Protein AF-A0A8J4TGX6-F1 (afdb_monomer)

Foldseek 3Di:
DVPDADPFKDKDADPVDNQKMKMWGAADPPDPRHRHIWIKIWGHDPCPPVAGTFIFTPDQDDDPQADRRRGGNDVCNDVVPDNPDDPRNVRVVVD

Secondary structure (DSSP, 8-state):
--SSPPTTEEEEEETTEEEEEEEEEEPPTTSTTTT-EEEEEEE--TTTTTSPPEEEESS----TTB-TTSBB--GGGTTT--TT--HHHHHHHH-

Organism: Clarias magur (NCBI:txid1594786)

Nearest PDB structures (foldseek):
  8btl-assembly1_C  TM=9.896E-01  e=6.493E-15  Homo sapiens
  6cyr-assembly1_A  TM=9.776E-01  e=7.307E-15  Homo sapiens
  4r62-assembly1_A  TM=9.904E-01  e=1.320E-12  Saccharomyces cerevisiae S288C
  5fer-assembly1_E  TM=9.632E-01  e=1.321E-10  Homo sapiens
  1i7k-assembly2_B  TM=9.858E-01  e=1.998E-09  Homo sapiens

Sequence (95 aa):
LQEDPPAGVSGAPSENNIMMWNAVIFGPEGTPFEDGTFKLTVEFTEEYPNKPPTVRFVSKMFHPNVYADGSICLDILQNRWSPTYDVSSILTSIQ

InterPro domains:
  IPR000608 Ubiquitin-conjugating (UBC), catalytic core domain [PF00179] (2-95)
  IPR000608 Ubiquitin-conjugating (UBC), catalytic core domain [PS50127] (1-95)
  IPR016135 Ubiquitin-conjugating enzyme/RWD-like [G3DSA:3.10.110.10] (1-95)
  IPR016135 Ubiquitin-c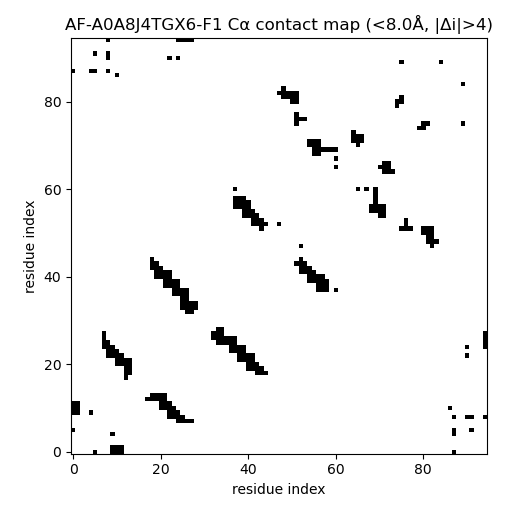onjugating enzyme/RWD-like [SSF54495] (1-95)
  IPR023313 Ubiquitin-conjugating enzyme, active site [PS00183] (62-77)
  IPR050113 Ubiquitin-conjugating enzyme E2-like [PTHR24067] (1-95)

Structure (mmCIF, N/CA/C/O backbone):
data_AF-A0A8J4TGX6-F1
#
_entry.id   AF-A0A8J4TGX6-F1
#
loop_
_at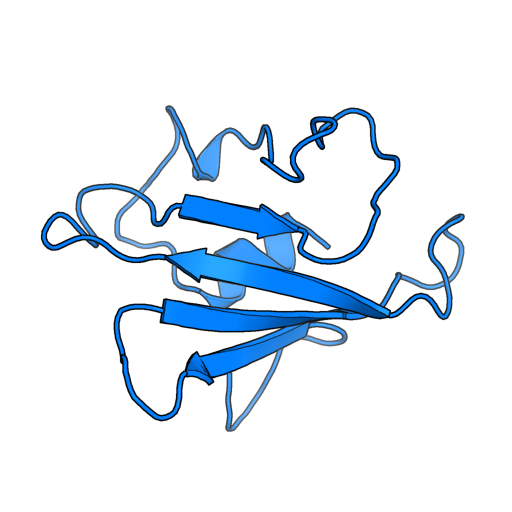om_site.group_PDB
_atom_site.id
_atom_site.type_symbol
_atom_site.label_atom_id
_atom_site.label_alt_id
_atom_site.label_comp_id
_atom_site.label_asym_id
_atom_site.label_entity_id
_atom_site.label_seq_id
_atom_site.pdbx_PDB_ins_code
_atom_site.Cartn_x
_atom_site.Cartn_y
_atom_site.Cartn_z
_atom_site.occupancy
_atom_site.B_iso_or_equiv
_atom_site.auth_seq_id
_atom_site.auth_comp_id
_atom_site.auth_asym_id
_atom_site.auth_atom_id
_atom_site.pdbx_PDB_model_num
ATOM 1 N N . LEU A 1 1 ? -7.770 -8.606 -8.338 1.00 60.78 1 LEU A N 1
ATOM 2 C CA . LEU A 1 1 ? -8.451 -7.580 -7.512 1.00 60.78 1 LEU A CA 1
ATOM 3 C C . LEU A 1 1 ? -9.851 -7.224 -8.013 1.00 60.78 1 LEU A C 1
ATOM 5 O O . LEU A 1 1 ? -10.715 -7.070 -7.169 1.00 60.78 1 LEU A O 1
ATOM 9 N N . GLN A 1 2 ? -10.110 -7.109 -9.325 1.00 54.50 2 GLN A N 1
ATOM 10 C CA . GLN A 1 2 ? -11.453 -6.742 -9.816 1.00 54.50 2 GLN A CA 1
ATOM 11 C C . GLN A 1 2 ? -12.443 -7.921 -9.913 1.00 54.50 2 GLN A C 1
ATOM 13 O O . GLN A 1 2 ? -13.643 -7.689 -9.840 1.00 54.50 2 GLN A O 1
ATOM 18 N N . GLU A 1 3 ? -11.957 -9.165 -10.032 1.00 50.50 3 GLU A N 1
ATOM 19 C CA . GLU A 1 3 ? -12.829 -10.352 -10.151 1.00 50.50 3 GLU A CA 1
ATOM 20 C C . GLU A 1 3 ? -12.921 -11.222 -8.885 1.00 50.50 3 GLU A C 1
ATOM 22 O O . GLU A 1 3 ? -13.890 -11.957 -8.745 1.00 50.50 3 GLU A O 1
ATOM 27 N N . ASP A 1 4 ? -11.972 -11.110 -7.946 1.00 55.97 4 ASP A N 1
ATOM 28 C CA . ASP A 1 4 ? -12.016 -11.805 -6.645 1.00 55.97 4 ASP A CA 1
ATOM 29 C C . ASP A 1 4 ? -11.083 -11.105 -5.631 1.00 55.97 4 ASP A C 1
ATOM 31 O O . ASP A 1 4 ? -9.897 -11.438 -5.527 1.00 55.97 4 ASP A O 1
ATOM 35 N N . PRO A 1 5 ? -11.517 -10.000 -5.002 1.00 62.22 5 PRO A N 1
ATOM 36 C CA . PRO A 1 5 ? -10.728 -9.339 -3.971 1.00 62.22 5 PRO A CA 1
ATOM 37 C C . PRO A 1 5 ? -10.697 -10.181 -2.683 1.00 62.22 5 PRO A C 1
ATOM 39 O O . PRO A 1 5 ? -11.744 -10.677 -2.264 1.00 62.22 5 PRO A O 1
ATOM 42 N N . PRO A 1 6 ? -9.543 -10.295 -1.996 1.00 70.94 6 PRO A N 1
ATOM 43 C CA . PRO A 1 6 ? -9.517 -10.824 -0.637 1.00 70.94 6 PRO A CA 1
ATOM 44 C C . PRO A 1 6 ? -10.491 -10.049 0.257 1.00 70.94 6 PRO A C 1
ATOM 46 O O . PRO A 1 6 ? -10.699 -8.845 0.075 1.00 70.94 6 PRO A O 1
ATOM 49 N N . ALA A 1 7 ? -11.101 -10.742 1.218 1.00 76.81 7 ALA A N 1
ATOM 50 C CA . ALA A 1 7 ? -12.121 -10.155 2.076 1.00 76.81 7 ALA A CA 1
ATOM 51 C C . ALA A 1 7 ? -11.598 -8.882 2.764 1.00 76.81 7 ALA A C 1
ATOM 53 O O . ALA A 1 7 ? -10.657 -8.913 3.551 1.00 76.81 7 ALA A O 1
ATOM 54 N N . GLY A 1 8 ? -12.222 -7.744 2.461 1.00 82.00 8 GLY A N 1
ATOM 55 C CA . GLY A 1 8 ? -11.885 -6.473 3.091 1.00 82.00 8 GLY A CA 1
ATOM 56 C C . GLY A 1 8 ? -10.747 -5.680 2.434 1.00 82.00 8 GLY A C 1
ATOM 57 O O . GLY A 1 8 ? -10.373 -4.647 2.983 1.00 82.00 8 GLY A O 1
ATOM 58 N N . VAL A 1 9 ? -10.237 -6.065 1.257 1.00 90.06 9 VAL A N 1
ATOM 59 C CA . VAL A 1 9 ? -9.298 -5.226 0.484 1.00 90.06 9 VAL A CA 1
ATOM 60 C C . VAL A 1 9 ? -9.755 -5.045 -0.962 1.00 90.06 9 VAL A C 1
ATOM 62 O O . VAL A 1 9 ? -10.313 -5.944 -1.573 1.00 90.06 9 VAL A O 1
ATOM 65 N N . SER A 1 10 ? -9.516 -3.879 -1.548 1.00 89.88 10 SER A N 1
ATOM 66 C CA . SER A 1 10 ? -9.806 -3.597 -2.957 1.00 89.88 10 SER A CA 1
ATOM 67 C C . SER A 1 10 ? -8.725 -2.701 -3.543 1.00 89.88 10 SER A C 1
ATOM 69 O O . SER A 1 10 ? -8.129 -1.899 -2.828 1.00 89.88 10 SER A O 1
ATOM 71 N N . GLY A 1 11 ? -8.458 -2.821 -4.841 1.00 90.25 11 GLY A N 1
ATOM 72 C CA . GLY A 1 11 ? -7.494 -1.963 -5.519 1.00 90.25 11 GLY A CA 1
ATOM 73 C C . GLY A 1 11 ? -7.671 -1.948 -7.029 1.00 90.25 11 GLY A C 1
ATOM 74 O O . GLY A 1 11 ? -7.961 -2.979 -7.639 1.00 90.25 11 GLY A O 1
ATOM 75 N N . ALA A 1 12 ? -7.489 -0.771 -7.622 1.00 92.62 12 ALA A N 1
ATOM 76 C CA . ALA A 1 12 ? -7.606 -0.539 -9.055 1.00 92.62 12 ALA A CA 1
ATOM 77 C C . ALA A 1 12 ? -6.611 0.537 -9.527 1.00 92.62 12 ALA A C 1
ATOM 79 O O . ALA A 1 12 ? -6.294 1.453 -8.757 1.00 92.62 12 ALA A O 1
ATOM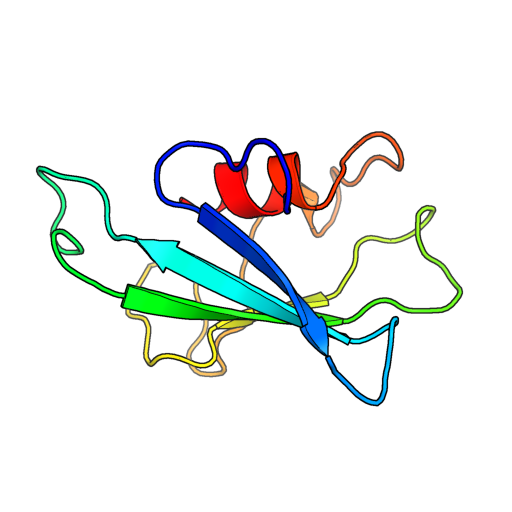 80 N N . PRO A 1 13 ? -6.130 0.465 -10.782 1.00 94.06 13 PRO A N 1
ATOM 81 C CA . PRO A 1 13 ? -5.327 1.531 -11.368 1.00 94.06 13 PRO A CA 1
ATOM 82 C C . PRO A 1 13 ? -6.105 2.851 -11.404 1.00 94.06 13 PRO A C 1
ATOM 84 O O . PRO A 1 13 ? -7.329 2.879 -11.530 1.00 94.06 13 PRO A O 1
ATOM 87 N N . SER A 1 14 ? -5.379 3.957 -11.296 1.00 92.00 14 SER A N 1
ATOM 88 C CA . SER A 1 14 ? -5.911 5.300 -11.490 1.00 92.00 14 SER A CA 1
ATOM 89 C C . SER A 1 14 ? -6.294 5.499 -12.956 1.00 92.00 14 SER A C 1
ATOM 91 O O . SER A 1 14 ? -5.612 4.997 -13.849 1.00 92.00 14 SER A O 1
ATOM 93 N N . GLU A 1 15 ? -7.351 6.272 -13.212 1.00 89.38 15 GLU A N 1
ATOM 94 C CA . GLU A 1 15 ? -7.937 6.456 -14.552 1.00 89.38 15 GLU A CA 1
ATOM 95 C C . GLU A 1 15 ? -6.915 6.901 -15.609 1.00 89.38 15 GLU A C 1
ATOM 97 O O . GLU A 1 15 ? -6.989 6.491 -16.763 1.00 89.38 15 GLU A O 1
ATOM 102 N N . ASN A 1 16 ? -5.935 7.711 -15.198 1.00 90.94 16 ASN A N 1
ATOM 103 C CA . ASN A 1 16 ? -4.969 8.343 -16.099 1.00 90.94 16 ASN A CA 1
ATOM 104 C C . ASN A 1 16 ? -3.546 7.779 -15.977 1.00 90.94 16 ASN A C 1
ATOM 106 O O . ASN A 1 16 ? -2.656 8.222 -16.702 1.00 90.94 16 ASN A O 1
ATOM 110 N N . ASN A 1 17 ? -3.292 6.857 -15.041 1.00 91.06 17 ASN A N 1
ATOM 111 C CA . ASN A 1 17 ? -1.948 6.334 -14.810 1.00 91.06 17 ASN A CA 1
ATOM 112 C C . ASN A 1 17 ? -1.978 4.914 -14.238 1.00 91.06 17 ASN A C 1
ATOM 114 O O . ASN A 1 17 ? -2.241 4.724 -13.054 1.00 91.06 17 ASN A O 1
ATOM 118 N N . ILE A 1 18 ? -1.614 3.928 -15.061 1.00 91.19 18 ILE A N 1
ATOM 119 C CA . ILE A 1 18 ? -1.540 2.515 -14.658 1.00 91.19 18 ILE A CA 1
ATOM 120 C C . ILE A 1 18 ? -0.449 2.236 -13.615 1.00 91.19 18 ILE A C 1
ATOM 122 O O . ILE A 1 18 ? -0.521 1.224 -12.922 1.00 91.19 18 ILE A O 1
ATOM 126 N N . MET A 1 19 ? 0.546 3.123 -13.494 1.00 94.12 19 MET A N 1
ATOM 127 C CA . MET A 1 19 ? 1.613 3.037 -12.491 1.00 94.12 19 MET A CA 1
ATOM 128 C C . MET A 1 19 ? 1.183 3.604 -11.135 1.00 94.12 19 MET A C 1
ATOM 130 O O . MET A 1 19 ? 1.949 3.565 -10.180 1.00 94.12 19 MET A O 1
ATOM 134 N N . MET A 1 20 ? -0.036 4.129 -11.019 1.00 95.25 20 MET A N 1
ATOM 135 C CA . MET A 1 20 ? -0.613 4.558 -9.750 1.00 95.25 20 MET A CA 1
ATOM 136 C C . MET A 1 20 ? -1.912 3.812 -9.530 1.00 95.25 20 MET A C 1
ATOM 138 O O . MET A 1 20 ? -2.799 3.844 -10.373 1.00 95.25 20 MET A O 1
ATOM 142 N N . TRP A 1 21 ? -2.047 3.147 -8.397 1.00 95.75 21 TRP A N 1
ATOM 143 C CA . TRP A 1 21 ? -3.266 2.447 -8.024 1.00 95.75 21 TRP A CA 1
ATOM 144 C C . TRP A 1 21 ? -3.851 3.065 -6.768 1.00 95.75 21 TRP A C 1
ATOM 146 O O . TRP A 1 21 ? -3.130 3.454 -5.848 1.00 95.75 21 TRP A O 1
ATOM 156 N N . ASN A 1 22 ? -5.175 3.119 -6.732 1.00 95.00 22 ASN A N 1
ATOM 157 C CA . ASN A 1 22 ? -5.934 3.446 -5.541 1.00 95.00 22 ASN A CA 1
ATOM 158 C C . ASN A 1 22 ? -6.402 2.140 -4.912 1.00 95.00 22 ASN A C 1
ATOM 160 O O . ASN A 1 22 ? -6.973 1.290 -5.598 1.00 95.00 22 ASN A O 1
ATOM 164 N N . ALA A 1 23 ? -6.174 1.995 -3.614 1.00 94.81 23 ALA A N 1
ATOM 165 C CA . ALA A 1 23 ? -6.600 0.842 -2.844 1.00 94.81 23 ALA A CA 1
ATOM 166 C C . ALA A 1 23 ? -7.406 1.261 -1.614 1.00 94.81 23 ALA A C 1
ATOM 168 O O . ALA A 1 23 ? -7.301 2.385 -1.118 1.00 94.81 23 ALA A O 1
ATOM 169 N N . VAL A 1 24 ? -8.237 0.343 -1.139 1.00 94.44 24 VAL A N 1
ATOM 170 C CA . VAL A 1 24 ? -9.062 0.493 0.054 1.00 94.44 24 VAL A CA 1
ATOM 171 C C . VAL A 1 24 ? -8.903 -0.759 0.902 1.00 94.44 24 VAL A C 1
ATOM 173 O O . VAL A 1 24 ? -9.013 -1.866 0.382 1.00 94.44 24 VAL A O 1
ATOM 176 N N . ILE A 1 25 ? -8.664 -0.571 2.196 1.00 94.25 25 ILE A N 1
ATOM 177 C CA . ILE A 1 25 ? -8.686 -1.624 3.210 1.00 94.25 25 ILE A CA 1
ATOM 178 C C . ILE A 1 25 ? -9.811 -1.298 4.188 1.00 94.25 25 ILE A C 1
ATOM 180 O O . ILE A 1 25 ? -9.908 -0.174 4.691 1.00 94.25 25 ILE A O 1
ATOM 184 N N . PHE A 1 26 ? -10.670 -2.277 4.430 1.00 93.44 26 PHE A N 1
ATOM 185 C CA . PHE A 1 26 ? -11.695 -2.233 5.458 1.00 93.44 26 PHE A CA 1
ATOM 186 C C . PHE A 1 26 ? -11.102 -2.737 6.769 1.00 93.44 26 PHE A C 1
ATOM 188 O O . PHE A 1 26 ? -10.405 -3.755 6.797 1.00 93.44 26 PHE A O 1
ATOM 195 N N . GLY A 1 27 ? -11.357 -1.993 7.838 1.00 93.50 27 GLY A N 1
ATOM 196 C CA . GLY A 1 27 ? -10.874 -2.322 9.166 1.00 93.50 27 GLY A CA 1
ATOM 197 C C . GLY A 1 27 ? -11.435 -3.657 9.659 1.00 93.50 27 GLY A C 1
ATOM 198 O O . GLY A 1 27 ? -12.653 -3.838 9.607 1.00 93.50 27 GLY A O 1
ATOM 199 N N . PRO A 1 28 ? -10.590 -4.587 10.134 1.00 91.62 28 PRO A N 1
ATOM 200 C CA . PRO A 1 28 ? -11.055 -5.897 10.578 1.00 91.62 28 PRO A CA 1
ATOM 201 C C . PRO A 1 28 ? -11.960 -5.821 11.815 1.00 91.62 28 PRO A C 1
ATOM 203 O O . PRO A 1 28 ? -11.707 -5.024 12.725 1.00 91.62 28 PRO A O 1
ATOM 206 N N . GLU A 1 29 ? -12.969 -6.695 11.872 1.00 92.31 29 GLU A N 1
ATOM 207 C CA . GLU A 1 29 ? -13.839 -6.868 13.044 1.00 92.31 29 GLU A CA 1
ATOM 208 C C . GLU A 1 29 ? -13.029 -7.240 14.298 1.00 92.31 29 GLU A C 1
ATOM 210 O O . GLU A 1 29 ? -12.047 -7.985 14.237 1.00 92.31 29 GLU A O 1
ATOM 215 N N . GLY A 1 30 ? -13.431 -6.719 15.456 1.00 92.62 30 GLY A N 1
ATOM 216 C CA . GLY A 1 30 ? -12.763 -6.950 16.735 1.00 92.62 30 GLY A CA 1
ATOM 217 C C . GLY A 1 30 ? -11.464 -6.162 16.926 1.00 92.62 30 GLY A C 1
ATOM 218 O O . GLY A 1 30 ? -10.753 -6.394 17.907 1.00 92.62 30 GLY A 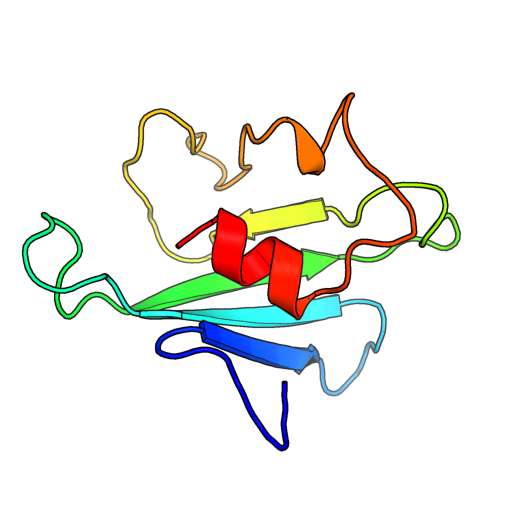O 1
ATOM 219 N N . THR A 1 31 ? -11.139 -5.230 16.026 1.00 92.56 31 THR A N 1
ATOM 220 C CA . THR A 1 31 ? -9.983 -4.330 16.154 1.00 92.56 31 THR A CA 1
ATOM 221 C C . THR A 1 31 ? -10.431 -2.891 16.423 1.00 92.56 31 THR A C 1
ATOM 223 O O . THR A 1 31 ? -11.554 -2.521 16.092 1.00 92.56 31 THR A O 1
ATOM 226 N N . PRO A 1 32 ? -9.556 -2.007 16.942 1.00 93.56 32 PRO A N 1
ATOM 227 C CA . PRO A 1 32 ? -9.862 -0.575 17.051 1.00 93.56 32 PRO A CA 1
ATOM 228 C C . PRO A 1 32 ? -10.155 0.121 15.711 1.00 93.56 32 PRO A C 1
ATOM 230 O O . PRO A 1 32 ? -10.515 1.296 15.702 1.00 93.56 32 PRO A O 1
ATOM 233 N N . PHE A 1 33 ? -9.933 -0.574 14.595 1.00 93.69 33 PHE A N 1
ATOM 234 C CA . PHE A 1 33 ? -10.133 -0.077 13.243 1.00 93.69 33 PHE A CA 1
ATOM 235 C C . PHE A 1 33 ? -11.430 -0.582 12.610 1.00 93.69 33 PHE A C 1
ATOM 237 O O . PHE A 1 33 ? -11.719 -0.149 11.498 1.00 93.69 33 PHE A O 1
ATOM 244 N N . GLU A 1 34 ? -12.177 -1.464 13.285 1.00 93.19 34 GLU A N 1
ATOM 245 C CA . GLU A 1 34 ? -13.464 -2.017 12.841 1.00 93.19 34 GLU A CA 1
ATOM 246 C C . GLU A 1 34 ? -14.393 -0.932 12.272 1.00 93.19 34 GLU A C 1
ATOM 248 O O . GLU A 1 34 ? -14.388 0.214 12.730 1.00 93.19 34 GLU A O 1
ATOM 253 N N . ASP A 1 35 ? -15.127 -1.280 11.211 1.00 91.62 35 ASP A N 1
ATOM 254 C CA . ASP A 1 35 ? -15.959 -0.377 10.394 1.00 91.62 35 ASP A CA 1
ATOM 255 C C . ASP A 1 35 ? -15.206 0.785 9.706 1.00 91.62 35 ASP A C 1
ATOM 257 O O . ASP A 1 35 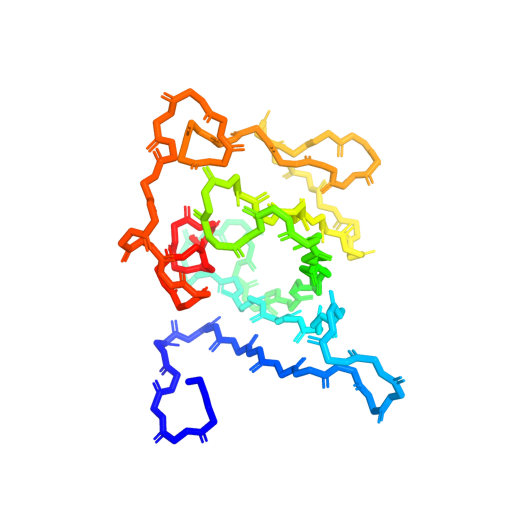? -15.788 1.591 8.971 1.00 91.62 35 ASP A O 1
ATOM 261 N N . GLY A 1 36 ? -13.887 0.876 9.886 1.00 93.12 36 GLY A N 1
ATOM 262 C CA . GLY A 1 36 ? -13.030 1.855 9.237 1.00 93.12 36 GLY A CA 1
ATOM 263 C C . GLY A 1 36 ? -12.852 1.586 7.743 1.00 93.12 36 GLY A C 1
ATOM 264 O O . GLY A 1 36 ? -12.771 0.448 7.287 1.00 93.12 36 GLY A O 1
ATOM 265 N N . THR A 1 37 ? -12.742 2.659 6.959 1.00 94.69 37 THR A N 1
ATOM 266 C CA . THR A 1 37 ? -12.388 2.595 5.533 1.00 94.69 37 THR A CA 1
ATOM 267 C C . THR A 1 37 ? -11.102 3.377 5.296 1.00 94.69 37 THR A C 1
ATOM 269 O O . THR A 1 37 ? -11.082 4.614 5.329 1.00 94.69 37 THR A O 1
ATOM 272 N N . PHE A 1 38 ? -10.012 2.664 5.033 1.00 95.69 38 PHE A N 1
ATOM 273 C CA . PHE A 1 38 ? -8.684 3.246 4.890 1.00 95.69 38 PHE A CA 1
ATOM 274 C C . PHE A 1 38 ? -8.267 3.244 3.427 1.00 95.69 38 PHE A C 1
ATOM 276 O O . PHE A 1 38 ? -8.216 2.201 2.785 1.00 95.69 38 PHE A O 1
ATOM 283 N N . LYS A 1 39 ? -7.986 4.430 2.887 1.00 96.00 39 LYS A N 1
ATOM 284 C CA . LYS A 1 39 ? -7.540 4.605 1.504 1.00 96.00 39 LYS A CA 1
ATOM 285 C C . LYS A 1 39 ? -6.024 4.570 1.444 1.00 96.00 39 LYS A C 1
ATOM 287 O O . LYS A 1 39 ? -5.368 5.203 2.274 1.00 96.00 39 LYS A O 1
ATOM 292 N N . LEU A 1 40 ? -5.490 3.894 0.437 1.00 96.62 40 LEU A N 1
ATOM 293 C CA . LEU A 1 40 ? -4.067 3.786 0.159 1.00 96.62 40 LEU A CA 1
ATOM 294 C C . LEU A 1 40 ? -3.785 4.127 -1.304 1.00 96.62 40 LEU A C 1
ATOM 296 O O . LEU A 1 40 ? -4.630 3.928 -2.179 1.00 96.62 40 LEU A O 1
ATOM 300 N N . THR A 1 41 ? -2.573 4.595 -1.566 1.00 96.25 41 THR A N 1
ATOM 301 C CA . THR A 1 41 ? -1.994 4.660 -2.906 1.00 96.25 41 THR A CA 1
ATOM 302 C C . THR A 1 41 ? -0.878 3.638 -3.031 1.00 96.25 41 THR A C 1
ATOM 304 O O . THR A 1 41 ? -0.097 3.435 -2.100 1.00 96.25 41 THR A O 1
ATOM 307 N N . VAL A 1 42 ? -0.807 2.997 -4.195 1.00 96.19 42 VAL A N 1
ATOM 308 C CA . VAL A 1 42 ? 0.291 2.111 -4.587 1.00 96.19 42 VAL A CA 1
ATOM 309 C C . VAL A 1 42 ? 0.924 2.700 -5.840 1.00 96.19 42 VAL A C 1
ATOM 311 O O . VAL A 1 42 ? 0.264 2.848 -6.866 1.00 96.19 42 VAL A O 1
ATOM 314 N N . GLU A 1 43 ? 2.190 3.076 -5.745 1.00 96.44 43 GLU A N 1
ATOM 315 C CA . GLU A 1 43 ? 2.950 3.716 -6.813 1.00 96.44 43 GLU A CA 1
ATOM 316 C C . GLU A 1 43 ? 4.040 2.764 -7.308 1.00 96.44 43 GLU A C 1
ATOM 318 O O . GLU A 1 43 ? 4.919 2.342 -6.551 1.00 96.44 43 GLU A O 1
ATOM 323 N N . PHE A 1 44 ? 3.960 2.409 -8.584 1.00 95.38 44 PHE A N 1
ATOM 324 C CA . PHE A 1 44 ? 4.900 1.536 -9.269 1.00 95.38 44 PHE A CA 1
ATOM 325 C C . PHE A 1 44 ? 5.959 2.371 -9.986 1.00 95.38 44 PHE A C 1
ATOM 327 O O . PHE A 1 44 ? 5.678 3.445 -10.517 1.00 95.38 44 PHE A O 1
ATOM 334 N N . THR A 1 45 ? 7.181 1.851 -10.031 1.00 94.62 45 THR A N 1
ATOM 335 C CA . THR A 1 45 ? 8.270 2.404 -10.843 1.00 94.62 45 THR A CA 1
ATOM 336 C C . THR A 1 45 ? 8.603 1.441 -11.979 1.00 94.62 45 THR A C 1
ATOM 338 O O . THR A 1 45 ? 8.168 0.289 -11.977 1.00 94.62 45 THR A O 1
ATOM 341 N N . GLU A 1 46 ? 9.429 1.878 -12.930 1.00 93.94 46 GLU A N 1
ATOM 342 C CA . GLU A 1 46 ? 9.938 1.015 -14.011 1.00 93.94 46 GLU A CA 1
ATOM 343 C C . GLU A 1 46 ? 10.774 -0.172 -13.499 1.00 93.94 46 GLU A C 1
ATOM 345 O O . GLU A 1 46 ? 11.040 -1.117 -14.236 1.00 93.94 46 GLU A O 1
ATOM 350 N N . GLU A 1 47 ? 11.181 -0.146 -12.226 1.00 93.50 47 GLU A N 1
ATOM 351 C CA . GLU A 1 47 ? 11.929 -1.229 -11.592 1.00 93.50 47 GLU A CA 1
ATOM 352 C C . GLU A 1 47 ? 11.020 -2.343 -11.047 1.00 93.50 47 GLU A C 1
ATOM 354 O O . GLU A 1 47 ? 11.526 -3.381 -10.617 1.00 93.50 47 GLU A O 1
ATOM 359 N N . TYR A 1 48 ? 9.695 -2.170 -11.054 1.00 91.25 48 TYR A N 1
ATOM 360 C CA . TYR A 1 48 ? 8.757 -3.226 -10.678 1.00 91.25 48 TYR A CA 1
ATOM 361 C C . TYR A 1 48 ? 8.752 -4.353 -11.735 1.00 91.25 48 TYR A C 1
ATOM 363 O O . TYR A 1 48 ? 8.714 -4.058 -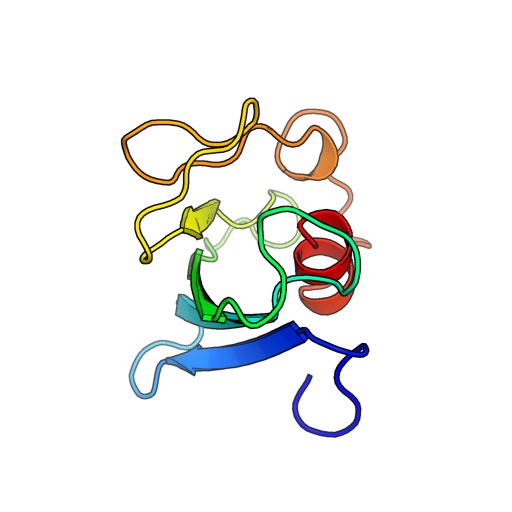12.931 1.00 91.25 48 TYR A O 1
ATOM 371 N N . PRO A 1 49 ? 8.772 -5.646 -11.348 1.00 93.12 49 PRO A N 1
ATOM 372 C CA . PRO A 1 49 ? 8.650 -6.189 -9.990 1.00 93.12 49 PRO A CA 1
ATOM 373 C C . PRO A 1 49 ? 9.987 -6.469 -9.281 1.00 93.12 49 PRO A C 1
ATOM 375 O O . PRO A 1 49 ? 9.988 -7.079 -8.216 1.00 93.12 49 PRO A O 1
ATOM 378 N N . ASN A 1 50 ? 11.137 -6.056 -9.824 1.00 92.94 50 ASN A N 1
ATOM 379 C CA . ASN A 1 50 ? 12.438 -6.268 -9.170 1.00 92.94 50 ASN A CA 1
ATOM 380 C C . ASN A 1 50 ? 12.582 -5.453 -7.875 1.00 92.94 50 ASN A C 1
ATOM 382 O O . ASN A 1 50 ? 13.226 -5.910 -6.932 1.00 92.94 50 ASN A O 1
ATOM 386 N N . LYS A 1 51 ? 11.954 -4.273 -7.814 1.00 93.25 51 LYS A N 1
ATOM 387 C CA . LYS A 1 51 ? 11.778 -3.479 -6.591 1.00 93.25 51 LYS A CA 1
ATOM 388 C C . LYS A 1 51 ? 10.302 -3.408 -6.179 1.00 93.25 51 LYS A C 1
ATOM 390 O O . LYS A 1 51 ? 9.434 -3.457 -7.056 1.00 93.25 51 LYS A O 1
ATOM 395 N N . PRO A 1 52 ? 10.014 -3.282 -4.870 1.00 94.62 52 PRO A N 1
ATOM 396 C CA . PRO A 1 52 ? 8.648 -3.142 -4.382 1.00 94.62 52 PRO A CA 1
ATOM 397 C C . PRO A 1 52 ? 8.022 -1.829 -4.872 1.00 94.62 52 PRO A C 1
ATOM 399 O O . PRO A 1 52 ? 8.739 -0.840 -5.061 1.00 94.62 52 PRO A O 1
ATOM 402 N N . PRO A 1 53 ? 6.689 -1.777 -5.035 1.00 95.75 53 PRO A N 1
ATOM 403 C CA . PRO A 1 53 ? 5.997 -0.511 -5.201 1.00 95.75 53 PRO A CA 1
ATOM 404 C C . PRO A 1 53 ? 6.027 0.284 -3.889 1.00 95.75 53 PRO A C 1
ATOM 406 O O . PRO A 1 53 ? 6.146 -0.275 -2.796 1.00 95.75 53 PRO A O 1
ATOM 409 N N . THR A 1 54 ? 5.864 1.600 -3.983 1.00 95.56 54 THR A N 1
ATOM 410 C CA . THR A 1 54 ? 5.696 2.452 -2.802 1.00 95.56 54 THR A CA 1
ATOM 411 C C . THR A 1 54 ? 4.229 2.459 -2.392 1.00 95.56 54 THR A C 1
ATOM 413 O O . THR A 1 54 ? 3.371 2.841 -3.183 1.00 95.56 54 THR A O 1
ATOM 416 N N . VAL A 1 55 ? 3.933 2.067 -1.151 1.00 96.12 55 VAL A N 1
ATOM 417 C CA . VAL A 1 55 ? 2.565 2.048 -0.608 1.00 96.12 55 VAL A CA 1
ATOM 418 C C . VAL A 1 55 ? 2.431 3.075 0.507 1.00 96.12 55 VAL A C 1
ATOM 420 O O . VAL A 1 55 ? 3.278 3.133 1.402 1.00 96.12 55 VAL A O 1
ATOM 423 N N . ARG A 1 56 ? 1.374 3.891 0.463 1.00 96.44 56 ARG A N 1
ATOM 424 C CA . ARG A 1 56 ? 1.100 4.918 1.478 1.00 96.44 56 ARG A CA 1
ATOM 425 C C . ARG A 1 56 ? -0.382 5.002 1.811 1.00 96.44 56 ARG A C 1
ATOM 427 O O . ARG A 1 56 ? -1.224 4.888 0.926 1.00 96.44 56 ARG A O 1
ATOM 434 N N . PHE A 1 57 ? -0.703 5.259 3.074 1.00 96.88 57 PHE A N 1
ATOM 435 C CA . PHE A 1 57 ? -2.048 5.644 3.485 1.00 96.88 57 PHE A CA 1
ATOM 436 C C . PHE A 1 57 ? -2.350 7.081 3.050 1.00 96.88 57 PHE A C 1
ATOM 438 O O . PHE A 1 57 ? -1.596 8.009 3.329 1.00 96.88 57 PHE A O 1
ATOM 445 N N . VAL A 1 58 ? -3.494 7.261 2.394 1.00 95.94 58 VAL A N 1
ATOM 446 C CA . VAL A 1 58 ? -4.105 8.570 2.119 1.00 95.94 58 VAL A CA 1
ATOM 447 C C . VAL A 1 58 ? -4.998 8.986 3.287 1.00 95.94 58 VAL A C 1
ATOM 449 O O . VAL A 1 58 ? -5.068 10.162 3.644 1.00 95.94 58 VAL A O 1
ATOM 452 N N . SER A 1 59 ? -5.698 8.021 3.889 1.00 91.56 59 SER A N 1
ATOM 453 C CA . SER A 1 59 ? -6.453 8.248 5.122 1.00 91.56 59 SER A CA 1
ATOM 454 C C . SER A 1 59 ? -5.497 8.504 6.290 1.00 91.56 59 SER A C 1
ATOM 456 O O . SER A 1 59 ? -4.441 7.883 6.379 1.00 91.56 59 SER A O 1
ATOM 458 N N . LYS A 1 60 ? -5.884 9.368 7.236 1.00 90.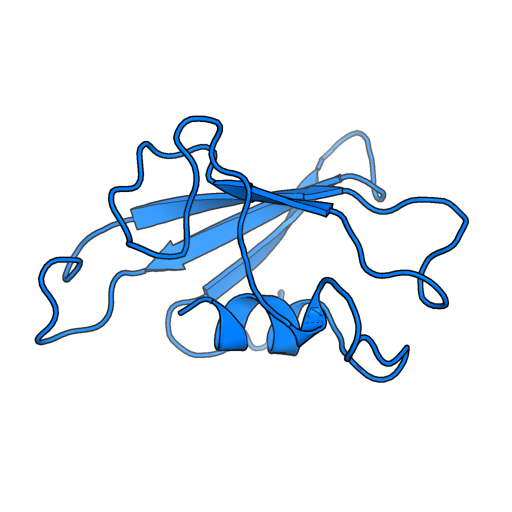06 60 LYS A N 1
ATOM 459 C CA . LYS A 1 60 ? -5.149 9.487 8.504 1.00 90.06 60 LYS A CA 1
ATOM 460 C C . LYS A 1 60 ? -5.206 8.145 9.233 1.00 90.06 60 LYS A C 1
ATOM 462 O O . LYS A 1 60 ? -6.299 7.680 9.546 1.00 90.06 60 LYS A O 1
ATOM 467 N N . MET A 1 61 ? -4.044 7.563 9.506 1.00 91.81 61 MET A N 1
ATOM 468 C CA . MET A 1 61 ? -3.915 6.265 10.158 1.00 91.81 61 MET A CA 1
ATOM 469 C C . MET A 1 61 ? -3.010 6.389 11.377 1.00 91.81 61 MET A C 1
ATOM 471 O O . MET A 1 61 ? -1.933 6.976 11.300 1.00 91.81 61 MET A O 1
ATOM 475 N N . PHE A 1 62 ? -3.455 5.838 12.503 1.00 92.38 62 PHE A N 1
ATOM 476 C CA . PHE A 1 62 ? -2.659 5.767 13.722 1.00 92.38 62 PHE A CA 1
ATOM 477 C C . PHE A 1 62 ? -2.327 4.305 14.007 1.00 92.38 62 PHE A C 1
ATOM 479 O O . PHE A 1 62 ? -3.153 3.560 14.527 1.00 92.38 62 PHE A O 1
ATOM 486 N N . HIS A 1 63 ? -1.124 3.891 13.620 1.00 93.06 63 HIS A N 1
ATOM 487 C CA . HIS A 1 63 ? -0.641 2.525 13.775 1.00 93.06 63 HIS A CA 1
ATOM 488 C C . HIS A 1 63 ? 0.878 2.543 14.005 1.00 93.06 63 HIS A C 1
ATOM 490 O O . HIS A 1 63 ? 1.553 3.351 13.370 1.00 93.06 63 HIS A O 1
ATOM 496 N N . PRO A 1 64 ? 1.453 1.665 14.850 1.00 93.44 64 PRO A N 1
ATOM 497 C CA . PRO A 1 64 ? 2.895 1.662 15.135 1.00 93.44 64 PRO A CA 1
ATOM 498 C C . PRO A 1 64 ? 3.789 1.537 13.893 1.00 93.44 64 PRO A C 1
ATOM 500 O O . PRO A 1 64 ? 4.895 2.069 13.866 1.00 93.44 64 PRO A O 1
ATOM 503 N N . ASN A 1 65 ? 3.293 0.856 12.859 1.00 93.38 65 ASN A N 1
ATOM 504 C CA . ASN A 1 65 ? 4.005 0.637 11.599 1.00 93.38 65 ASN A CA 1
ATOM 505 C C . ASN A 1 65 ? 3.647 1.659 10.507 1.00 93.38 65 ASN A C 1
ATOM 507 O O . ASN A 1 65 ? 4.049 1.471 9.362 1.00 93.38 65 ASN A O 1
ATOM 511 N N . VAL A 1 66 ? 2.877 2.704 10.821 1.00 95.31 66 VAL A N 1
ATOM 512 C CA . VAL A 1 66 ? 2.516 3.759 9.866 1.00 95.31 66 VAL A CA 1
ATOM 513 C C . VAL A 1 66 ? 3.063 5.089 10.364 1.00 95.31 66 VAL A C 1
ATOM 515 O O . VAL A 1 66 ? 2.762 5.534 11.470 1.00 95.31 66 VAL A O 1
ATOM 518 N N . TYR A 1 67 ? 3.890 5.725 9.542 1.00 94.38 67 TYR A N 1
ATOM 519 C CA . TYR A 1 67 ? 4.452 7.035 9.839 1.00 94.38 67 TYR A CA 1
ATOM 520 C C . TYR A 1 67 ? 3.412 8.144 9.637 1.00 94.38 67 TYR A C 1
ATOM 522 O O . TYR A 1 67 ? 2.379 7.963 8.994 1.00 94.38 67 TYR A O 1
ATOM 530 N N . ALA A 1 68 ? 3.703 9.334 10.168 1.00 91.56 68 ALA A N 1
ATOM 531 C CA . ALA A 1 68 ? 2.791 10.479 10.113 1.00 91.56 68 ALA A CA 1
ATOM 532 C C . ALA A 1 68 ? 2.464 10.957 8.683 1.00 91.56 68 ALA A C 1
ATOM 534 O O . ALA A 1 68 ? 1.434 11.596 8.475 1.00 91.56 68 ALA A O 1
ATOM 535 N N . ASP A 1 69 ? 3.324 10.654 7.709 1.00 93.06 69 ASP A N 1
ATOM 536 C CA . ASP A 1 69 ? 3.121 10.944 6.285 1.00 93.06 69 ASP A CA 1
ATOM 537 C C . ASP A 1 69 ? 2.358 9.831 5.537 1.00 93.06 69 ASP A C 1
ATOM 539 O O . ASP A 1 69 ? 2.177 9.915 4.323 1.00 93.06 69 ASP A O 1
ATOM 543 N N . GLY A 1 70 ? 1.922 8.788 6.251 1.00 93.81 70 GLY A N 1
ATOM 544 C CA . GLY A 1 70 ? 1.209 7.637 5.705 1.00 93.81 70 GLY A CA 1
ATOM 545 C C . GLY A 1 70 ? 2.113 6.536 5.150 1.00 93.81 70 GLY A C 1
ATOM 546 O O . GLY A 1 70 ? 1.591 5.517 4.699 1.00 93.81 70 GLY A O 1
ATOM 547 N N . SER A 1 71 ? 3.441 6.694 5.170 1.00 94.56 71 SER A N 1
ATOM 548 C CA . SER A 1 71 ? 4.355 5.624 4.758 1.00 94.56 71 SER A CA 1
ATOM 549 C C . SER A 1 71 ? 4.306 4.431 5.718 1.00 94.56 71 SER A C 1
ATOM 551 O O . SER A 1 71 ? 4.042 4.580 6.912 1.00 94.56 71 SER A O 1
ATOM 553 N N . ILE A 1 72 ? 4.521 3.228 5.181 1.00 94.62 72 ILE A N 1
ATOM 554 C CA . ILE A 1 72 ? 4.342 1.965 5.908 1.00 94.62 72 ILE A CA 1
ATOM 555 C C . ILE A 1 72 ? 5.701 1.300 6.137 1.00 94.62 72 ILE A C 1
ATOM 557 O O . ILE A 1 72 ? 6.483 1.107 5.205 1.00 94.62 72 ILE A O 1
ATOM 561 N N . CYS A 1 73 ? 5.965 0.901 7.378 1.00 91.81 73 CYS A N 1
ATOM 562 C CA . CYS A 1 73 ? 7.109 0.077 7.745 1.00 91.81 73 CYS A CA 1
ATOM 563 C C . CYS A 1 73 ? 6.712 -1.405 7.732 1.00 91.81 73 CYS A C 1
ATOM 565 O O . CYS A 1 73 ? 6.191 -1.936 8.718 1.00 91.81 73 CYS A O 1
ATOM 567 N N . LEU A 1 74 ? 6.936 -2.062 6.593 1.00 91.88 74 LEU A N 1
ATOM 568 C CA . LEU A 1 74 ? 6.658 -3.481 6.399 1.00 91.88 74 LEU A CA 1
ATOM 569 C C . LEU A 1 74 ? 7.827 -4.144 5.663 1.00 91.88 74 LEU A C 1
ATOM 571 O O . LEU A 1 74 ? 8.208 -3.704 4.580 1.00 91.88 74 LEU A O 1
ATOM 575 N N . ASP A 1 75 ? 8.372 -5.222 6.227 1.00 90.19 75 ASP A N 1
ATOM 576 C CA . ASP A 1 75 ? 9.596 -5.864 5.725 1.00 90.19 75 ASP A CA 1
ATOM 577 C C . ASP A 1 75 ? 9.491 -6.331 4.268 1.00 90.19 75 ASP A C 1
ATOM 579 O O . ASP A 1 75 ? 10.480 -6.265 3.530 1.00 90.19 75 ASP A O 1
ATOM 583 N N . ILE A 1 76 ? 8.306 -6.786 3.837 1.00 91.38 76 ILE A N 1
ATOM 584 C CA . ILE A 1 76 ? 8.087 -7.235 2.453 1.00 91.38 76 ILE A CA 1
ATOM 585 C C . ILE A 1 76 ? 8.161 -6.074 1.458 1.00 91.38 76 ILE A C 1
ATOM 587 O O . ILE A 1 76 ? 8.478 -6.309 0.306 1.00 91.38 76 ILE A O 1
ATOM 591 N N . LEU A 1 77 ? 7.933 -4.828 1.888 1.00 90.19 77 LEU A N 1
ATOM 592 C CA . LEU A 1 77 ? 8.119 -3.622 1.069 1.00 90.19 77 LEU A CA 1
ATOM 593 C C . LEU A 1 77 ? 9.554 -3.070 1.156 1.00 90.19 77 LEU A C 1
ATOM 595 O O . LEU A 1 77 ? 9.841 -1.999 0.628 1.00 90.19 77 LEU A O 1
ATOM 599 N N . GLN A 1 78 ? 10.452 -3.778 1.846 1.00 88.69 78 GLN A N 1
ATOM 600 C CA . GLN A 1 78 ? 11.837 -3.379 2.071 1.00 88.69 78 GLN A CA 1
ATOM 601 C C . GLN A 1 78 ? 12.780 -4.557 1.777 1.00 88.69 78 GLN A C 1
ATOM 603 O O . GLN A 1 78 ? 12.897 -5.011 0.640 1.00 88.69 78 GLN A O 1
ATOM 608 N N . ASN A 1 79 ? 13.457 -5.074 2.805 1.00 89.25 79 ASN A N 1
ATOM 609 C CA . ASN A 1 79 ? 14.548 -6.039 2.675 1.00 89.25 79 ASN A CA 1
ATOM 610 C C . ASN A 1 79 ? 14.080 -7.465 2.346 1.00 89.25 79 ASN A C 1
ATOM 612 O O . ASN A 1 79 ? 14.906 -8.306 1.997 1.00 89.25 79 ASN A O 1
ATOM 616 N N . ARG A 1 80 ? 12.782 -7.761 2.488 1.00 92.62 80 ARG A N 1
ATOM 617 C CA . ARG A 1 80 ? 12.191 -9.075 2.188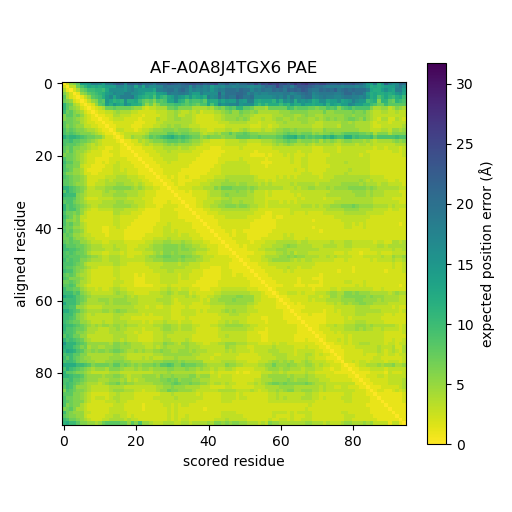 1.00 92.62 80 ARG A CA 1
ATOM 618 C C . ARG A 1 80 ? 11.305 -9.059 0.943 1.00 92.62 80 ARG A C 1
ATOM 620 O O . ARG A 1 80 ? 10.508 -9.976 0.764 1.00 92.62 80 ARG A O 1
ATOM 627 N N . TRP A 1 81 ? 11.427 -8.037 0.097 1.00 93.38 81 TRP A N 1
ATOM 628 C CA . TRP A 1 81 ? 10.705 -7.997 -1.170 1.00 93.38 81 TRP A CA 1
ATOM 629 C C . TRP A 1 81 ? 11.088 -9.176 -2.069 1.00 93.38 81 TRP A C 1
ATOM 631 O O . TRP A 1 81 ? 12.260 -9.526 -2.209 1.00 93.38 81 TRP A O 1
ATOM 641 N N . SER A 1 82 ? 10.075 -9.756 -2.707 1.00 93.56 82 SER A N 1
ATOM 642 C CA . SER A 1 82 ? 10.214 -10.765 -3.748 1.00 93.56 82 SER A CA 1
ATOM 643 C C . SER A 1 82 ? 9.315 -10.380 -4.925 1.00 93.56 82 SER A C 1
ATOM 645 O O . SER A 1 82 ? 8.141 -10.081 -4.693 1.00 93.56 82 SER A O 1
ATOM 647 N N . PRO A 1 83 ? 9.791 -10.472 -6.181 1.00 92.06 83 PRO A N 1
ATOM 648 C CA . PRO A 1 83 ? 8.973 -10.241 -7.378 1.00 92.06 83 PRO A CA 1
ATOM 649 C C . PRO A 1 83 ? 7.748 -11.160 -7.504 1.00 92.06 83 PRO A C 1
ATOM 651 O O . PRO A 1 83 ? 6.915 -10.965 -8.382 1.00 92.06 83 PRO A O 1
ATOM 654 N N . THR A 1 84 ? 7.648 -12.186 -6.655 1.00 91.94 84 THR A N 1
ATOM 655 C CA . THR A 1 84 ? 6.497 -13.091 -6.573 1.00 91.94 84 THR A CA 1
ATOM 656 C C . THR A 1 84 ? 5.296 -12.483 -5.849 1.00 91.94 84 THR A C 1
ATOM 658 O O . THR A 1 84 ? 4.214 -13.057 -5.921 1.00 91.94 84 THR A O 1
ATOM 661 N N . TYR A 1 85 ? 5.468 -11.376 -5.118 1.00 90.06 85 TYR A N 1
ATOM 662 C CA . TYR A 1 85 ? 4.359 -10.704 -4.448 1.00 90.06 85 TYR A CA 1
ATOM 663 C C . TYR A 1 85 ? 3.552 -9.867 -5.440 1.00 90.06 85 TYR A C 1
ATOM 665 O O . TYR A 1 85 ? 4.076 -8.978 -6.116 1.00 90.06 85 TYR A O 1
ATOM 673 N N . ASP A 1 86 ? 2.251 -10.122 -5.480 1.00 88.44 86 ASP A N 1
ATOM 674 C CA . ASP A 1 86 ? 1.293 -9.318 -6.223 1.00 88.44 86 ASP A CA 1
ATOM 675 C C . ASP A 1 86 ? 0.637 -8.253 -5.327 1.00 88.44 86 ASP A C 1
ATOM 677 O O . ASP A 1 86 ? 0.793 -8.231 -4.102 1.00 88.44 86 ASP A O 1
ATOM 681 N N . VAL A 1 87 ? -0.124 -7.344 -5.944 1.00 89.00 87 VAL A N 1
ATOM 682 C CA . VAL A 1 87 ? -0.826 -6.264 -5.226 1.00 89.00 87 VAL A CA 1
ATOM 683 C C . VAL A 1 87 ? -1.780 -6.825 -4.169 1.00 89.00 87 VAL A C 1
ATOM 685 O O . VAL A 1 87 ? -1.907 -6.257 -3.089 1.00 89.00 87 VAL A O 1
ATOM 688 N N . SER A 1 88 ? -2.415 -7.963 -4.458 1.00 88.88 88 SER A N 1
ATOM 689 C CA . SER A 1 88 ? -3.328 -8.635 -3.534 1.00 88.88 88 SER A CA 1
ATOM 690 C C . SER A 1 88 ? -2.614 -9.075 -2.254 1.00 88.88 88 SER A C 1
ATOM 692 O O . SER A 1 88 ? -3.072 -8.770 -1.153 1.00 88.88 88 SER A O 1
ATOM 694 N N . SER A 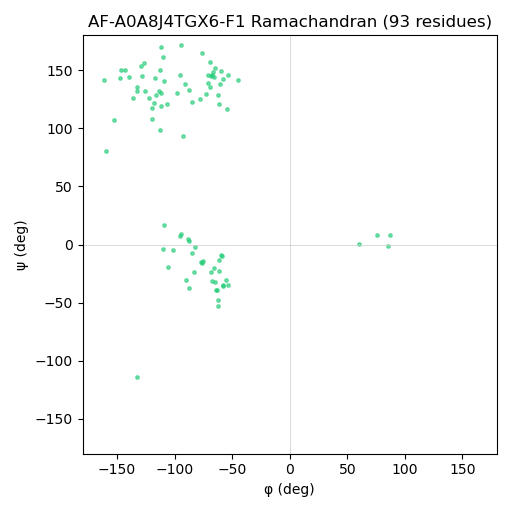1 89 ? -1.453 -9.719 -2.388 1.00 90.00 89 SER A N 1
ATOM 695 C CA . SER A 1 89 ? -0.615 -10.160 -1.269 1.00 90.00 89 SER A CA 1
ATOM 696 C C . SER A 1 89 ? -0.099 -8.984 -0.443 1.00 90.00 89 SER A C 1
ATOM 698 O O . SER A 1 89 ? -0.073 -9.060 0.785 1.00 90.00 89 SER A O 1
ATOM 700 N N . ILE A 1 90 ? 0.274 -7.878 -1.098 1.00 91.81 90 ILE A N 1
ATOM 701 C CA . ILE A 1 90 ? 0.710 -6.649 -0.420 1.00 91.81 90 ILE A CA 1
ATOM 702 C C . ILE A 1 90 ? -0.426 -6.074 0.430 1.00 91.81 90 ILE A C 1
ATOM 704 O O . ILE A 1 90 ? -0.230 -5.852 1.621 1.00 91.81 90 ILE A O 1
ATOM 708 N N . LEU A 1 91 ? -1.611 -5.860 -0.154 1.00 92.06 91 LEU A N 1
ATOM 709 C CA . LEU A 1 91 ? -2.753 -5.279 0.562 1.00 92.06 91 LEU A CA 1
ATOM 710 C C . LEU A 1 91 ? -3.231 -6.183 1.702 1.00 92.06 91 LEU A C 1
ATOM 712 O O . LEU A 1 91 ? -3.514 -5.686 2.786 1.00 92.06 91 LEU A O 1
ATOM 716 N N . THR A 1 92 ? -3.238 -7.499 1.486 1.00 90.75 92 THR A N 1
ATOM 717 C CA . THR A 1 92 ? -3.584 -8.483 2.525 1.00 90.75 92 THR A CA 1
ATOM 718 C C . THR A 1 92 ? -2.570 -8.490 3.671 1.00 90.75 92 THR A C 1
ATOM 720 O O . THR A 1 92 ? -2.946 -8.716 4.807 1.00 90.75 92 THR A O 1
ATOM 723 N N . SER A 1 93 ? -1.288 -8.219 3.404 1.00 91.62 93 SER A N 1
ATOM 724 C CA . SER A 1 93 ? -0.264 -8.137 4.461 1.00 91.62 93 SER A CA 1
ATOM 725 C C . SER A 1 93 ? -0.328 -6.840 5.277 1.00 91.62 93 SER A C 1
ATOM 727 O O . SER A 1 93 ? 0.332 -6.740 6.309 1.00 91.62 93 SER A O 1
ATOM 729 N N . ILE A 1 94 ? -1.035 -5.824 4.774 1.00 91.69 94 ILE A N 1
ATOM 730 C CA . ILE A 1 94 ? -1.238 -4.538 5.456 1.00 91.69 94 ILE A CA 1
ATOM 731 C C . ILE A 1 94 ? -2.503 -4.569 6.329 1.00 91.69 94 ILE A C 1
ATOM 733 O O . ILE A 1 94 ? -2.546 -3.847 7.325 1.00 91.69 94 ILE A O 1
ATOM 737 N N . GLN A 1 95 ? -3.514 -5.353 5.932 1.00 87.06 95 GLN A N 1
ATOM 738 C CA . GLN A 1 95 ? -4.746 -5.592 6.692 1.00 87.06 95 GLN A CA 1
ATOM 739 C C . GLN A 1 95 ? -4.465 -6.360 7.990 1.00 87.06 95 GLN A C 1
ATOM 741 O O . GLN A 1 95 ? -5.104 -6.004 9.005 1.00 87.06 95 GLN A O 1
#

Radius of gyration: 12.92 Å; Cα contacts (8 Å, |Δi|>4): 167; chains: 1; bounding box: 30×24×33 Å

Solvent-accessible surface area (backbone atoms only — not comparable to full-atom values): 5603 Å² total; per-residue (Å²): 82,90,88,68,45,61,91,54,42,44,52,46,62,38,96,90,38,81,51,32,27,46,31,40,39,45,31,52,82,96,45,102,43,40,90,36,80,40,36,30,40,40,38,52,56,93,55,54,55,84,41,63,54,52,54,32,38,72,38,94,65,91,46,99,49,37,44,97,83,21,41,61,70,49,58,56,65,54,92,59,49,54,65,85,65,48,73,67,57,54,54,60,73,72,105

pLDDT: mean 90.45, std 8.78, range [50.5, 96.88]

Mean predicted aligned error: 4.15 Å